Protein AF-A0A0M2GFV8-F1 (afdb_monomer)

Foldseek 3Di:
DDDDPVVVVVCVCPVVPNPDQPDPDDVVSVVVVVVVVVVVVVVVQVVQPFDADPNDTDGDDDDD

Solvent-accessible surface area (backbone atoms only — not comparable to full-atom values): 4024 Å² total; per-residue (Å²): 137,87,76,57,71,69,57,48,53,52,50,60,59,35,66,84,70,59,79,71,71,94,43,80,58,70,68,59,32,48,53,50,50,51,55,52,50,50,55,53,49,52,56,50,38,46,75,57,48,45,45,75,56,98,89,42,82,44,65,58,78,82,81,129

Sequence (64 aa):
RWRPPVERAVAWLVHHGNRRLRYRGTLKNDTWLHTRAAALNIRRLINLGLTRIDGAWHLAPATP

Structure (mmCIF, N/CA/C/O backbone):
data_AF-A0A0M2GFV8-F1
#
_entry.id   AF-A0A0M2GFV8-F1
#
loop_
_atom_site.group_PDB
_atom_site.id
_atom_site.type_symbol
_atom_site.label_atom_id
_atom_site.label_alt_id
_atom_site.label_comp_id
_atom_site.label_asym_id
_atom_site.label_entity_id
_atom_site.label_seq_id
_atom_site.pdbx_PDB_ins_code
_atom_site.Cartn_x
_atom_site.Cartn_y
_atom_site.Cartn_z
_atom_site.occupancy
_atom_site.B_iso_or_equiv
_atom_site.auth_seq_id
_atom_site.auth_comp_id
_atom_site.auth_asym_id
_atom_site.auth_atom_id
_atom_site.pdbx_PDB_model_num
ATOM 1 N N . ARG A 1 1 ? 6.613 13.047 30.830 1.00 84.44 1 ARG A N 1
ATOM 2 C CA . ARG A 1 1 ? 6.184 11.639 30.611 1.00 84.44 1 ARG A CA 1
ATOM 3 C C . ARG A 1 1 ? 6.260 11.331 29.115 1.00 84.44 1 ARG A C 1
ATOM 5 O O . ARG A 1 1 ? 5.706 12.105 28.348 1.00 84.44 1 ARG A O 1
ATOM 12 N N . TRP A 1 2 ? 6.960 10.269 28.700 1.00 87.69 2 TRP A N 1
ATOM 13 C CA . TRP A 1 2 ? 7.089 9.870 27.285 1.00 87.69 2 TRP A CA 1
ATOM 14 C C . TRP A 1 2 ? 5.911 9.001 26.822 1.00 87.69 2 TRP A C 1
ATOM 16 O O . TRP A 1 2 ? 5.391 8.214 27.611 1.00 87.69 2 TRP A O 1
ATOM 26 N N . ARG A 1 3 ? 5.512 9.129 25.546 1.00 88.00 3 ARG A N 1
ATOM 27 C CA . ARG A 1 3 ? 4.551 8.218 24.900 1.00 88.00 3 ARG A CA 1
ATOM 28 C C . ARG A 1 3 ? 5.281 7.045 24.230 1.00 88.00 3 ARG A C 1
ATOM 30 O O . ARG A 1 3 ? 6.209 7.300 23.448 1.00 88.00 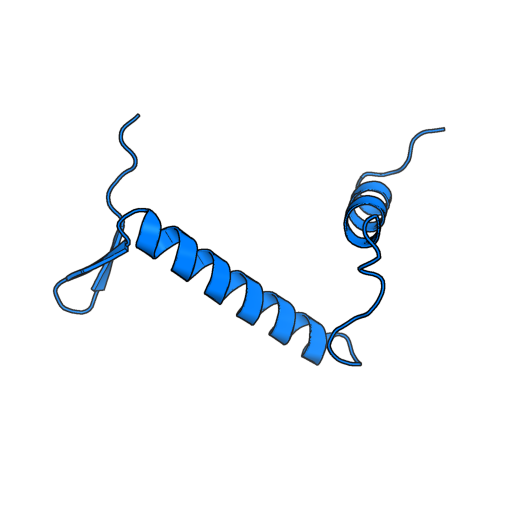3 ARG A O 1
ATOM 37 N N . PRO A 1 4 ? 4.854 5.792 24.470 1.00 96.81 4 PRO A N 1
ATOM 38 C CA . PRO A 1 4 ? 5.344 4.624 23.748 1.00 96.81 4 PRO A CA 1
ATOM 39 C C . PRO A 1 4 ? 5.253 4.788 22.217 1.00 96.81 4 PRO A C 1
ATOM 41 O O . PRO A 1 4 ? 4.399 5.534 21.726 1.00 96.81 4 PRO A O 1
ATOM 44 N N . PRO A 1 5 ? 6.098 4.090 21.434 1.00 96.25 5 PRO A N 1
ATOM 45 C CA . PRO A 1 5 ? 6.101 4.187 19.971 1.00 96.25 5 PRO A CA 1
ATOM 46 C C . PRO A 1 5 ? 4.732 3.936 19.325 1.00 96.25 5 PRO A C 1
ATOM 48 O O . PRO A 1 5 ? 4.348 4.678 18.424 1.00 96.25 5 PRO A O 1
ATOM 51 N N . VAL A 1 6 ? 3.968 2.957 19.827 1.00 94.62 6 VAL A N 1
ATOM 52 C CA . VAL A 1 6 ? 2.626 2.638 19.309 1.00 94.62 6 VAL A CA 1
ATOM 53 C C . VAL A 1 6 ? 1.650 3.803 19.485 1.00 94.62 6 VAL A C 1
ATOM 55 O O . VAL A 1 6 ? 0.943 4.168 18.551 1.00 94.62 6 VAL A O 1
ATOM 58 N N . GLU A 1 7 ? 1.666 4.469 20.641 1.00 94.81 7 GLU A N 1
ATOM 59 C CA . GLU A 1 7 ? 0.798 5.621 20.894 1.00 94.81 7 GLU A CA 1
ATOM 60 C C . GLU A 1 7 ? 1.182 6.824 20.032 1.00 94.81 7 GLU A C 1
ATOM 62 O O . GLU A 1 7 ? 0.305 7.567 19.593 1.00 94.81 7 GLU A O 1
ATOM 67 N N . ARG A 1 8 ? 2.480 7.015 19.759 1.00 94.50 8 ARG A N 1
ATOM 68 C CA . ARG A 1 8 ? 2.947 8.044 18.816 1.00 94.50 8 ARG A CA 1
ATOM 69 C C . ARG A 1 8 ? 2.504 7.746 17.390 1.00 94.50 8 ARG A C 1
ATOM 71 O O . ARG A 1 8 ? 2.043 8.662 16.718 1.00 94.50 8 ARG A O 1
ATOM 78 N N . ALA A 1 9 ? 2.606 6.494 16.949 1.00 90.31 9 ALA A N 1
ATOM 79 C CA . ALA A 1 9 ? 2.150 6.087 15.624 1.00 90.31 9 ALA A CA 1
ATOM 80 C C . ALA A 1 9 ? 0.641 6.325 15.455 1.00 90.31 9 ALA A C 1
ATOM 82 O O . ALA A 1 9 ? 0.224 6.925 14.465 1.00 90.31 9 ALA A O 1
ATOM 83 N N . VAL A 1 10 ? -0.171 5.948 16.451 1.00 88.06 10 VAL A N 1
ATOM 84 C CA . VAL A 1 10 ? -1.617 6.222 16.443 1.00 88.06 10 VAL A CA 1
ATOM 85 C C . VAL A 1 10 ? -1.892 7.727 16.458 1.00 88.06 10 VAL A C 1
ATOM 87 O O . VAL A 1 10 ? -2.703 8.196 15.663 1.00 88.06 10 VAL A O 1
ATOM 90 N N . ALA A 1 11 ? -1.205 8.500 17.308 1.00 91.25 11 ALA A N 1
ATOM 91 C CA . ALA A 1 11 ? -1.369 9.953 17.374 1.00 91.25 11 ALA A CA 1
ATOM 92 C C . ALA A 1 11 ? -1.037 10.638 16.039 1.00 91.25 11 ALA A C 1
ATOM 94 O O . ALA A 1 11 ? -1.780 11.516 15.605 1.00 91.25 11 ALA A O 1
ATOM 95 N N . TRP A 1 12 ? 0.036 10.207 15.374 1.00 92.31 12 TRP A N 1
ATOM 96 C CA . TRP A 1 12 ? 0.421 10.704 14.055 1.00 92.31 12 TRP A CA 1
ATOM 97 C C . TRP A 1 12 ? -0.625 10.355 12.994 1.00 92.31 12 TRP A C 1
ATOM 99 O O . TRP A 1 12 ? -1.043 11.231 12.238 1.00 92.31 12 TRP A O 1
ATOM 109 N N . LEU A 1 13 ? -1.122 9.113 13.000 1.00 87.06 13 LEU A N 1
ATOM 110 C CA . LEU A 1 13 ? -2.167 8.670 12.078 1.00 87.06 13 LEU A CA 1
ATOM 111 C C . LEU A 1 13 ? -3.413 9.561 12.179 1.00 87.06 13 LEU A C 1
ATOM 113 O O . LEU A 1 13 ? -3.955 9.958 11.153 1.00 87.06 13 LEU A O 1
ATOM 117 N N . VAL A 1 14 ? -3.852 9.900 13.398 1.00 91.62 14 VAL A N 1
ATOM 118 C CA . VAL A 1 14 ? -5.099 10.654 13.629 1.00 91.62 14 VAL A CA 1
ATOM 119 C C . VAL A 1 14 ? -4.933 12.181 13.650 1.00 91.62 14 VAL A C 1
ATOM 121 O O . VAL A 1 14 ? -5.944 12.886 13.741 1.00 91.62 14 VAL A O 1
ATOM 124 N N . HIS A 1 15 ? -3.699 12.697 13.570 1.00 91.00 15 HIS A N 1
ATOM 125 C CA . HIS A 1 15 ? -3.354 14.117 13.756 1.00 91.00 15 HIS A CA 1
ATOM 126 C C . HIS A 1 15 ? -4.139 15.065 12.830 1.00 91.00 15 HIS A C 1
ATOM 128 O O . HIS A 1 15 ? -4.597 16.113 13.272 1.00 91.00 15 HIS A O 1
ATOM 134 N N . HIS A 1 16 ? -4.380 14.670 11.576 1.00 89.44 16 HIS A N 1
ATOM 135 C CA . HIS A 1 16 ? -5.088 15.484 10.573 1.00 89.44 16 HIS A CA 1
ATOM 136 C C . HIS A 1 16 ? -6.555 15.071 10.352 1.00 89.44 16 HIS A C 1
ATOM 138 O O . HIS A 1 16 ? -7.075 15.165 9.246 1.00 89.44 16 HIS A O 1
ATOM 144 N N . GLY A 1 17 ? -7.238 14.571 11.387 1.00 85.88 17 GLY A N 1
ATOM 145 C CA . GLY A 1 17 ? -8.666 14.228 11.297 1.00 85.88 17 GLY A CA 1
ATOM 146 C C . GLY A 1 17 ? -8.968 12.846 10.701 1.00 85.88 17 GLY A C 1
ATOM 147 O O . GLY A 1 17 ? -10.135 12.483 10.554 1.00 85.88 17 GLY A O 1
ATOM 148 N N . ASN A 1 18 ? -7.943 12.026 10.451 1.00 86.56 18 ASN A N 1
ATOM 149 C CA . ASN A 1 18 ? -8.047 10.633 9.991 1.00 86.56 18 ASN A CA 1
ATOM 150 C C . ASN A 1 18 ? -8.523 9.679 11.108 1.00 86.56 18 ASN A C 1
ATOM 152 O O . ASN A 1 18 ? -7.872 8.694 11.447 1.00 86.56 18 ASN A O 1
ATOM 156 N N . ARG A 1 19 ? -9.669 9.984 11.722 1.00 88.56 19 ARG A N 1
ATOM 157 C CA . ARG A 1 19 ? -10.263 9.212 12.831 1.00 88.56 19 ARG A CA 1
ATOM 158 C C . ARG A 1 19 ? -11.346 8.237 12.375 1.00 88.56 19 ARG A C 1
ATOM 160 O O . ARG A 1 19 ? -11.927 7.533 13.194 1.00 88.56 19 ARG A O 1
ATOM 167 N N . ARG A 1 20 ? -11.665 8.227 11.080 1.00 89.31 20 ARG A N 1
ATOM 168 C CA . ARG A 1 20 ? -12.734 7.408 10.506 1.00 89.31 20 ARG A CA 1
ATOM 169 C C . ARG A 1 20 ? -12.132 6.346 9.604 1.00 89.31 20 ARG A C 1
ATOM 171 O O . ARG A 1 20 ? -11.360 6.655 8.703 1.00 89.31 20 ARG A O 1
ATOM 178 N N . LEU A 1 21 ? -12.532 5.104 9.840 1.00 88.38 21 LEU A N 1
ATOM 179 C CA . LEU A 1 21 ? -12.236 3.996 8.945 1.00 88.38 21 LEU A CA 1
ATOM 180 C C . LEU A 1 21 ? -13.151 4.056 7.721 1.00 88.38 21 LEU A C 1
ATOM 182 O O . LEU A 1 21 ? -14.310 4.472 7.819 1.00 88.38 21 LEU A O 1
ATOM 186 N N . ARG A 1 22 ? -12.633 3.627 6.567 1.00 91.81 22 ARG A N 1
ATOM 187 C CA . ARG A 1 22 ? -13.410 3.581 5.320 1.00 91.81 22 ARG A CA 1
ATOM 188 C C . ARG A 1 22 ? -14.504 2.517 5.385 1.00 91.81 22 ARG A C 1
ATOM 190 O O . ARG A 1 22 ? -15.593 2.740 4.863 1.00 91.81 22 ARG A O 1
ATOM 197 N N . TYR A 1 23 ? -14.216 1.393 6.043 1.00 95.38 23 TYR A N 1
ATOM 198 C CA . TYR A 1 23 ? -15.135 0.273 6.231 1.00 95.38 23 TYR A CA 1
ATOM 199 C 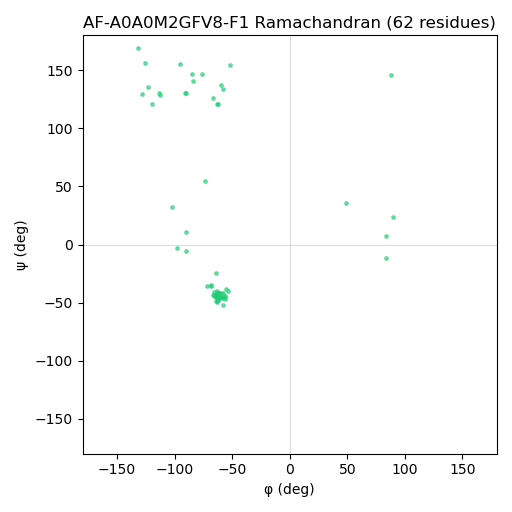C . TYR A 1 23 ? -15.286 -0.082 7.712 1.00 95.38 23 TYR A C 1
ATOM 201 O O . TYR A 1 23 ? -14.402 0.182 8.526 1.00 95.38 23 TYR A O 1
ATOM 209 N N . ARG A 1 24 ? -16.418 -0.708 8.056 1.00 93.75 24 ARG A N 1
ATOM 210 C CA . ARG A 1 24 ? -16.636 -1.310 9.378 1.00 93.75 24 ARG A CA 1
ATOM 211 C C . ARG A 1 24 ? -16.035 -2.716 9.425 1.00 93.75 24 ARG A C 1
ATOM 213 O O . ARG A 1 24 ? -16.191 -3.483 8.474 1.00 93.75 24 ARG A O 1
ATOM 220 N N . GLY A 1 25 ? -15.431 -3.052 10.561 1.00 95.38 25 GLY A N 1
ATOM 221 C CA . GLY A 1 25 ? -14.767 -4.334 10.793 1.00 95.38 25 GLY A CA 1
ATOM 222 C C . GLY A 1 25 ? -13.300 -4.324 10.363 1.00 95.38 25 GLY A C 1
ATOM 223 O O . GLY A 1 25 ? -12.923 -3.664 9.394 1.00 95.38 25 GLY A O 1
ATOM 224 N N . THR A 1 26 ? -12.476 -5.064 11.103 1.00 94.88 26 THR A N 1
ATOM 225 C CA . THR A 1 26 ? -11.018 -5.107 10.922 1.00 94.88 26 THR A CA 1
ATOM 226 C C . THR A 1 26 ? -10.643 -5.660 9.554 1.00 94.88 26 THR A C 1
ATOM 228 O O . THR A 1 26 ? -9.933 -4.987 8.820 1.00 94.88 26 THR A O 1
ATOM 231 N N . LEU A 1 27 ? -11.208 -6.806 9.161 1.00 97.50 27 LEU A N 1
ATOM 232 C CA . LEU A 1 27 ? -10.884 -7.479 7.900 1.00 97.50 27 LEU A CA 1
ATOM 233 C C . LEU A 1 27 ? -11.128 -6.588 6.673 1.00 97.50 27 LEU A C 1
ATOM 235 O O . LEU A 1 27 ? -10.232 -6.376 5.866 1.00 97.50 27 LEU A O 1
ATOM 239 N N . LYS A 1 28 ? -12.329 -6.007 6.552 1.00 96.88 28 LYS A N 1
ATOM 240 C CA . LYS A 1 28 ? -12.681 -5.159 5.400 1.00 96.88 28 LYS A CA 1
ATOM 241 C C . LYS A 1 28 ? -11.811 -3.906 5.323 1.00 96.88 28 LYS A C 1
ATOM 243 O O . LYS A 1 28 ? -11.424 -3.486 4.234 1.00 96.88 28 LYS A O 1
ATOM 248 N N . ASN A 1 29 ? -11.524 -3.289 6.469 1.00 94.50 29 ASN A N 1
ATOM 249 C CA . ASN A 1 29 ? -10.689 -2.097 6.504 1.00 94.50 29 ASN A CA 1
ATOM 250 C C . ASN A 1 29 ? -9.211 -2.417 6.230 1.00 94.50 29 ASN A C 1
ATOM 252 O O . ASN A 1 29 ? -8.540 -1.631 5.564 1.00 94.50 29 ASN A O 1
ATOM 256 N N . ASP A 1 30 ? -8.725 -3.564 6.700 1.00 94.81 30 ASP A N 1
ATOM 257 C CA . ASP A 1 30 ? -7.372 -4.048 6.441 1.00 94.81 30 ASP A CA 1
ATOM 258 C C . ASP A 1 30 ? -7.151 -4.328 4.950 1.00 94.81 30 ASP A C 1
ATOM 260 O O . ASP A 1 30 ? -6.220 -3.783 4.354 1.00 94.81 30 ASP A O 1
ATOM 264 N N . THR A 1 31 ? -8.071 -5.056 4.305 1.00 97.44 31 THR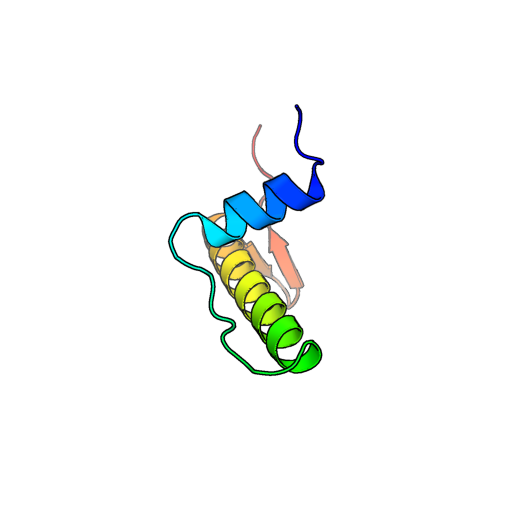 A N 1
ATOM 265 C CA . THR A 1 31 ? -8.026 -5.282 2.852 1.00 97.44 31 THR A CA 1
ATOM 266 C C . THR A 1 31 ? -8.002 -3.958 2.088 1.00 97.44 31 THR A C 1
ATOM 268 O O . THR A 1 31 ? -7.177 -3.771 1.197 1.00 97.44 31 THR A O 1
ATOM 271 N N . TRP A 1 32 ? -8.853 -2.998 2.467 1.00 96.06 32 TRP A N 1
ATOM 272 C CA . TRP A 1 32 ? -8.870 -1.677 1.837 1.00 96.06 32 TRP A CA 1
ATOM 273 C C . TRP A 1 32 ? -7.538 -0.938 1.951 1.00 96.06 32 TRP A C 1
ATOM 275 O O . TRP A 1 32 ? -7.073 -0.363 0.962 1.00 96.06 32 TRP A O 1
ATOM 285 N N . LEU A 1 33 ? -6.932 -0.943 3.140 1.00 93.94 33 LEU A N 1
ATOM 286 C CA . LEU A 1 33 ? -5.664 -0.265 3.374 1.00 93.94 33 LEU A CA 1
ATOM 287 C C . LEU A 1 33 ? -4.554 -0.892 2.525 1.00 93.94 33 LEU A C 1
ATOM 289 O O . LEU A 1 33 ? -3.821 -0.158 1.861 1.00 93.94 33 LEU A O 1
ATOM 293 N N . HIS A 1 34 ? -4.484 -2.225 2.477 1.00 96.19 34 HIS A N 1
ATOM 294 C CA . HIS A 1 34 ? -3.514 -2.955 1.660 1.00 96.19 34 HIS A CA 1
ATOM 295 C C . HIS A 1 34 ? -3.694 -2.682 0.166 1.00 96.19 34 HIS A C 1
ATOM 297 O O . HIS A 1 34 ? -2.726 -2.336 -0.511 1.00 96.19 34 HIS A O 1
ATOM 303 N N . THR A 1 35 ? -4.923 -2.745 -0.357 1.00 97.50 35 THR A N 1
ATOM 304 C CA . THR A 1 35 ? -5.192 -2.421 -1.767 1.00 97.50 35 THR A CA 1
ATOM 305 C C . THR A 1 35 ? -4.818 -0.973 -2.086 1.00 97.50 35 THR A C 1
ATOM 307 O O . THR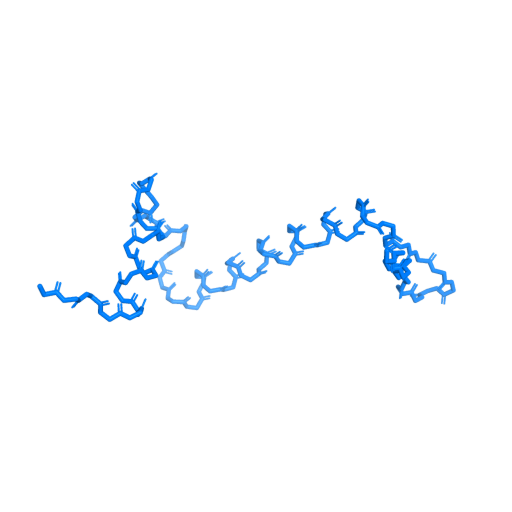 A 1 35 ? -4.205 -0.695 -3.120 1.00 97.50 35 THR A O 1
ATOM 310 N N . ARG A 1 36 ? -5.140 -0.030 -1.191 1.00 95.56 36 ARG A N 1
ATOM 311 C CA . ARG A 1 36 ? -4.798 1.384 -1.378 1.00 95.56 36 ARG A CA 1
ATOM 312 C C . ARG A 1 36 ? -3.285 1.606 -1.363 1.00 95.56 36 ARG A C 1
ATOM 314 O O . ARG A 1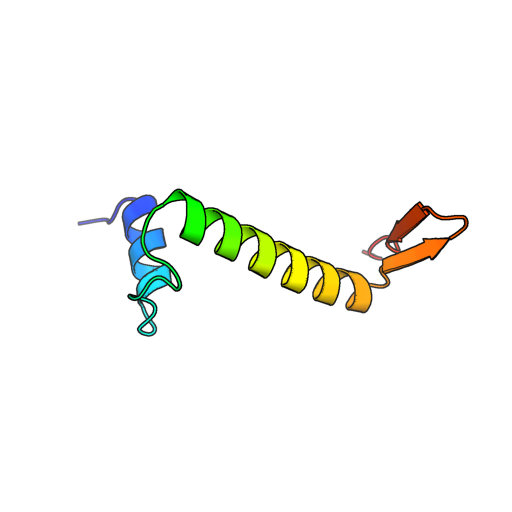 36 ? -2.786 2.329 -2.226 1.00 95.56 36 ARG A O 1
ATOM 321 N N . ALA A 1 37 ? -2.573 0.994 -0.419 1.00 96.81 37 ALA A N 1
ATOM 322 C CA . ALA A 1 37 ? -1.120 1.066 -0.317 1.00 96.81 37 ALA A CA 1
ATOM 323 C C . ALA A 1 37 ? -0.439 0.449 -1.547 1.00 96.81 37 ALA A C 1
ATOM 325 O O . ALA A 1 37 ? 0.435 1.085 -2.131 1.00 96.81 37 ALA A O 1
ATOM 326 N N . ALA A 1 38 ? -0.894 -0.721 -2.006 1.00 97.62 38 ALA A N 1
ATOM 327 C CA . ALA A 1 38 ? -0.388 -1.369 -3.215 1.00 97.62 38 ALA A CA 1
ATOM 328 C C . ALA A 1 38 ? -0.549 -0.476 -4.454 1.00 97.62 38 ALA A C 1
ATOM 330 O O . ALA A 1 38 ? 0.410 -0.275 -5.195 1.00 97.62 38 ALA A O 1
ATOM 331 N N . ALA A 1 39 ? -1.723 0.136 -4.644 1.00 97.56 39 ALA A N 1
ATOM 332 C CA . ALA A 1 3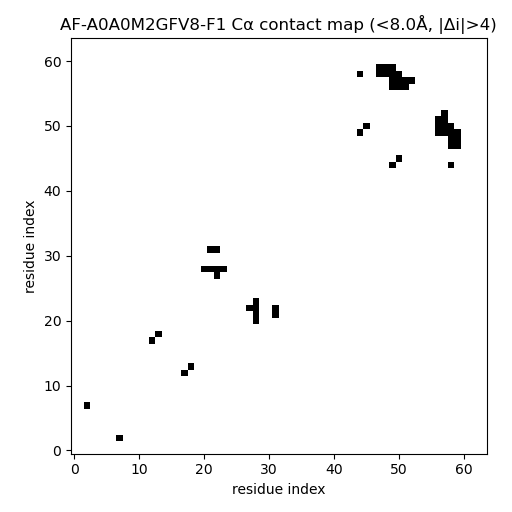9 ? -1.960 1.044 -5.766 1.00 97.56 39 ALA A CA 1
ATOM 333 C C . ALA A 1 39 ? -1.051 2.288 -5.723 1.00 97.56 39 ALA A C 1
ATOM 335 O O . ALA A 1 39 ? -0.520 2.711 -6.751 1.00 97.56 39 ALA A O 1
ATOM 336 N N . LEU A 1 40 ? -0.847 2.876 -4.537 1.00 97.62 40 LEU A N 1
ATOM 337 C CA . LEU A 1 40 ? 0.069 4.008 -4.363 1.00 97.62 40 LEU A CA 1
ATOM 338 C C . LEU A 1 40 ? 1.527 3.608 -4.613 1.00 97.62 40 LEU A C 1
ATOM 340 O O . LEU A 1 40 ? 2.252 4.359 -5.267 1.00 97.62 40 LEU A O 1
ATOM 344 N N . ASN A 1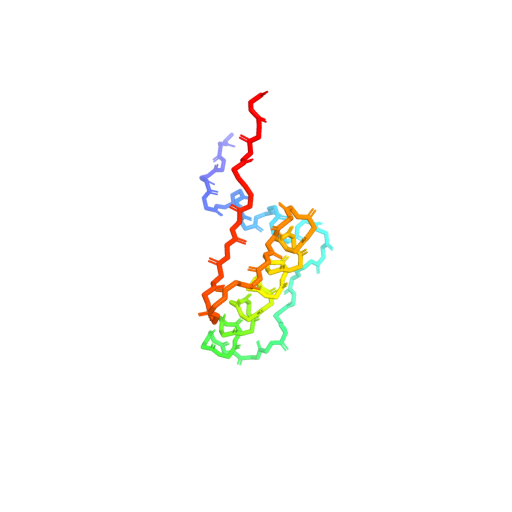 41 ? 1.932 2.430 -4.138 1.00 96.44 41 ASN A N 1
ATOM 345 C CA . ASN A 1 41 ? 3.260 1.881 -4.376 1.00 96.44 41 ASN A CA 1
ATOM 346 C C . ASN A 1 41 ? 3.487 1.642 -5.869 1.00 96.44 41 ASN A C 1
ATOM 348 O O . ASN A 1 41 ? 4.479 2.131 -6.390 1.00 96.44 41 ASN A O 1
ATOM 352 N N . ILE A 1 42 ? 2.554 1.007 -6.584 1.00 95.50 42 ILE A N 1
ATOM 353 C CA . ILE A 1 42 ? 2.654 0.805 -8.040 1.00 95.50 42 ILE A CA 1
ATOM 354 C C . ILE A 1 42 ? 2.761 2.145 -8.768 1.00 95.50 42 ILE A C 1
ATOM 356 O O . ILE A 1 42 ? 3.639 2.308 -9.609 1.00 95.50 42 ILE A O 1
ATOM 360 N N . ARG A 1 43 ? 1.936 3.138 -8.409 1.00 96.62 43 ARG A N 1
ATOM 361 C CA . ARG A 1 43 ? 2.032 4.480 -9.005 1.00 96.62 43 ARG A CA 1
ATOM 362 C C . ARG A 1 43 ? 3.416 5.097 -8.797 1.00 96.62 43 ARG A C 1
ATOM 364 O O . ARG A 1 43 ? 3.963 5.703 -9.712 1.00 96.62 43 ARG A O 1
ATOM 371 N N . ARG A 1 44 ? 3.987 4.941 -7.601 1.00 95.12 44 ARG A N 1
ATOM 372 C CA . ARG A 1 44 ? 5.347 5.404 -7.312 1.00 95.12 44 ARG A CA 1
ATOM 373 C C . ARG A 1 44 ? 6.392 4.619 -8.100 1.00 95.12 44 ARG A C 1
ATOM 375 O O . ARG A 1 44 ? 7.294 5.237 -8.641 1.00 95.12 44 ARG A O 1
ATOM 382 N N . LEU A 1 45 ? 6.270 3.299 -8.180 1.00 94.94 45 LEU A N 1
ATOM 383 C CA . LEU A 1 45 ? 7.202 2.447 -8.913 1.00 94.94 45 LEU A CA 1
ATOM 384 C C . LEU A 1 45 ? 7.202 2.774 -10.410 1.00 94.94 45 LEU A C 1
ATOM 386 O O . LEU A 1 45 ? 8.275 2.900 -10.981 1.00 94.94 45 LEU A O 1
ATOM 390 N N . ILE A 1 46 ? 6.038 3.008 -11.024 1.00 94.50 46 ILE A N 1
ATOM 391 C CA . ILE A 1 46 ? 5.936 3.473 -12.420 1.00 94.50 46 ILE A CA 1
ATOM 392 C C . ILE A 1 46 ? 6.721 4.776 -12.613 1.00 94.50 46 ILE A C 1
ATOM 394 O O . ILE A 1 46 ? 7.537 4.869 -13.524 1.00 94.50 46 ILE A O 1
ATOM 398 N N . ASN A 1 47 ? 6.555 5.748 -11.712 1.00 93.69 47 ASN A N 1
ATOM 399 C CA . ASN A 1 47 ? 7.321 6.999 -11.763 1.00 93.69 47 ASN A CA 1
ATOM 400 C C . ASN A 1 47 ? 8.834 6.794 -11.558 1.00 93.69 47 ASN A C 1
ATOM 402 O O . ASN A 1 47 ? 9.620 7.629 -11.989 1.00 93.69 47 ASN A O 1
ATOM 406 N N . LEU A 1 48 ? 9.237 5.707 -10.895 1.00 93.12 48 LEU A N 1
ATOM 407 C CA . LEU A 1 48 ? 10.635 5.313 -10.698 1.00 93.12 48 LEU A CA 1
ATOM 408 C C . LEU A 1 48 ? 11.163 4.396 -11.817 1.00 93.12 48 LEU A C 1
ATOM 410 O O . LEU A 1 48 ? 12.247 3.838 -11.684 1.00 93.12 48 LEU A O 1
ATOM 414 N N . GLY A 1 49 ? 10.421 4.230 -12.915 1.00 93.44 49 GLY A N 1
ATOM 415 C CA . GLY A 1 49 ? 10.864 3.441 -14.065 1.00 93.44 49 GLY A CA 1
ATOM 416 C C . GLY A 1 49 ? 10.493 1.960 -14.004 1.00 93.44 49 GLY A C 1
ATOM 417 O O . GLY A 1 49 ? 11.151 1.145 -14.647 1.00 93.44 49 GLY A O 1
ATOM 418 N N . LEU A 1 50 ? 9.454 1.586 -13.247 1.00 95.25 50 LEU A N 1
ATOM 419 C CA . LEU A 1 50 ? 8.863 0.251 -13.353 1.00 95.25 50 LEU A CA 1
ATOM 420 C C . LEU A 1 50 ? 8.303 0.049 -14.767 1.00 95.25 50 LEU A C 1
ATOM 422 O O . LEU A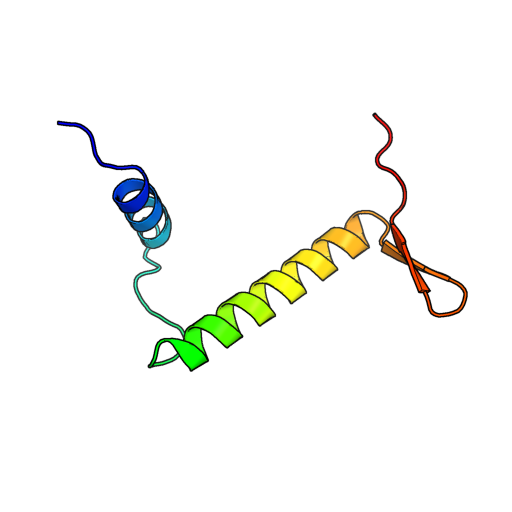 1 50 ? 7.408 0.777 -15.197 1.00 95.25 50 LEU A O 1
ATOM 426 N N . THR A 1 51 ? 8.800 -0.971 -15.456 1.00 94.69 51 THR A N 1
ATOM 427 C CA . THR A 1 51 ? 8.418 -1.355 -16.817 1.00 94.69 51 THR A CA 1
ATOM 428 C C . THR A 1 51 ? 8.142 -2.858 -16.907 1.00 94.69 51 THR A C 1
ATOM 430 O O . THR A 1 51 ? 8.411 -3.609 -15.963 1.00 94.69 51 THR A O 1
ATOM 433 N N . ARG A 1 52 ? 7.577 -3.311 -18.030 1.00 94.50 52 ARG A N 1
ATOM 434 C CA . ARG A 1 52 ? 7.293 -4.724 -18.300 1.00 94.50 52 ARG A CA 1
ATOM 435 C C . ARG A 1 52 ? 8.054 -5.186 -19.542 1.00 94.50 52 ARG A C 1
ATOM 437 O O . ARG A 1 52 ? 7.845 -4.631 -20.615 1.00 94.50 52 ARG A O 1
ATOM 444 N N . ILE A 1 53 ? 8.903 -6.200 -19.387 1.00 94.50 53 ILE A N 1
ATOM 445 C CA . ILE A 1 53 ? 9.742 -6.786 -20.447 1.00 94.50 53 ILE A CA 1
ATOM 446 C C . ILE A 1 53 ? 9.494 -8.295 -20.426 1.00 94.50 53 ILE A C 1
ATOM 448 O O . ILE A 1 53 ? 9.484 -8.891 -19.353 1.00 94.50 53 ILE A O 1
ATOM 452 N N . ASP A 1 54 ? 9.192 -8.892 -21.581 1.00 94.25 54 ASP A N 1
ATOM 453 C CA . ASP A 1 54 ? 8.952 -10.340 -21.736 1.00 94.25 54 ASP A CA 1
ATOM 454 C C . ASP A 1 54 ? 7.966 -10.941 -20.716 1.00 94.25 54 ASP A C 1
ATOM 456 O O . ASP A 1 54 ? 8.093 -12.066 -20.240 1.00 94.25 54 ASP A O 1
ATOM 460 N N . GLY A 1 55 ? 6.950 -10.158 -20.345 1.00 94.56 55 GLY A N 1
ATOM 461 C CA . GLY A 1 55 ? 5.927 -10.560 -19.382 1.00 94.56 55 GLY A CA 1
ATOM 462 C C . GLY A 1 55 ? 6.304 -10.370 -17.908 1.00 94.56 55 GLY A C 1
ATOM 463 O O . GLY A 1 55 ? 5.388 -10.396 -17.079 1.00 94.56 55 GLY A O 1
ATOM 464 N N . ALA A 1 56 ? 7.571 -10.091 -17.592 1.00 94.75 56 ALA A N 1
ATOM 465 C CA . ALA A 1 56 ? 8.089 -9.834 -16.250 1.00 94.75 56 ALA A CA 1
ATOM 466 C C . ALA A 1 56 ? 8.149 -8.331 -15.918 1.00 94.75 56 ALA A C 1
ATOM 468 O O . ALA A 1 56 ? 8.216 -7.476 -16.801 1.00 94.75 56 ALA A O 1
ATOM 469 N N . TRP A 1 57 ? 8.110 -8.001 -14.626 1.00 94.69 57 TRP A N 1
ATOM 470 C CA . TRP A 1 57 ? 8.248 -6.628 -14.134 1.00 94.69 57 TRP A CA 1
ATOM 471 C C . TRP A 1 57 ? 9.715 -6.304 -13.851 1.00 94.69 57 TRP A C 1
ATOM 473 O O . TRP A 1 57 ? 10.380 -7.042 -13.127 1.00 94.69 57 TRP A O 1
ATOM 483 N N . HIS A 1 58 ? 10.192 -5.175 -14.370 1.00 95.12 58 HIS A N 1
ATOM 484 C CA . HIS A 1 58 ? 11.556 -4.683 -14.182 1.00 95.12 58 HIS A CA 1
ATOM 485 C C . HIS A 1 58 ? 11.521 -3.280 -13.586 1.00 95.12 58 HIS A C 1
ATOM 487 O O . HIS A 1 58 ? 10.757 -2.435 -14.042 1.00 95.12 58 HIS A O 1
ATOM 493 N N . LEU A 1 59 ? 12.360 -3.019 -12.585 1.00 93.50 59 LEU A N 1
ATOM 494 C CA . LEU A 1 59 ? 12.574 -1.686 -12.026 1.00 93.50 59 LEU A CA 1
ATOM 495 C C . LEU A 1 59 ? 14.009 -1.266 -12.337 1.00 93.50 59 LEU A C 1
ATOM 497 O O . LEU A 1 59 ? 14.934 -2.039 -12.081 1.00 93.50 59 LEU A O 1
ATOM 501 N N . ALA A 1 60 ? 14.194 -0.065 -12.884 1.00 85.19 60 ALA A N 1
ATOM 502 C CA . ALA A 1 60 ? 15.532 0.478 -13.080 1.00 85.19 60 ALA A CA 1
ATOM 503 C C . ALA A 1 60 ? 16.262 0.558 -11.723 1.00 85.19 60 ALA A C 1
ATOM 505 O O . ALA A 1 60 ? 15.658 0.999 -10.737 1.00 85.19 60 ALA A O 1
ATOM 506 N N . PRO A 1 61 ? 17.532 0.123 -11.630 1.00 82.12 61 PRO A N 1
ATOM 507 C CA . PRO A 1 61 ? 18.294 0.292 -10.403 1.00 82.12 61 PRO A CA 1
ATOM 508 C C . PRO A 1 61 ? 18.396 1.786 -10.089 1.00 82.12 61 PRO A C 1
ATOM 510 O O . PRO A 1 61 ? 18.622 2.602 -10.981 1.00 82.12 61 PRO A O 1
ATOM 513 N N . ALA A 1 62 ? 18.215 2.147 -8.820 1.00 77.38 62 ALA A N 1
ATOM 514 C CA . ALA A 1 62 ? 18.461 3.514 -8.393 1.00 77.38 62 ALA A CA 1
ATOM 515 C C . ALA A 1 62 ? 19.951 3.817 -8.594 1.00 77.38 62 ALA A C 1
ATOM 517 O O . ALA A 1 62 ? 20.798 3.116 -8.037 1.00 77.38 62 ALA A O 1
ATOM 518 N N . THR A 1 63 ? 20.270 4.827 -9.400 1.00 78.50 63 THR A N 1
ATOM 519 C CA . THR A 1 63 ? 21.635 5.349 -9.480 1.00 78.50 63 THR A CA 1
ATOM 520 C C . THR A 1 63 ? 21.970 6.000 -8.129 1.00 78.50 63 THR A C 1
ATOM 522 O O . THR A 1 63 ? 21.155 6.806 -7.669 1.00 78.50 63 THR A O 1
ATOM 525 N N . PRO A 1 64 ? 23.080 5.624 -7.465 1.00 70.69 64 PRO A N 1
ATOM 526 C CA . PRO A 1 64 ? 23.518 6.271 -6.231 1.00 70.69 64 PRO A CA 1
ATOM 527 C C . PRO A 1 64 ? 23.871 7.749 -6.425 1.00 70.69 64 PRO A C 1
ATOM 529 O O . PRO A 1 64 ? 24.2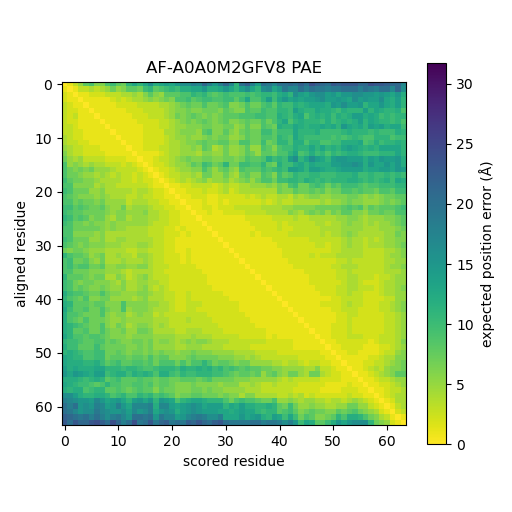82 8.121 -7.550 1.00 70.69 64 PRO A O 1
#

InterPro domains:
  IPR025668 Transposase DDE domain [PF13751] (1-46)

Secondary structure (DSSP, 8-state):
-PPPHHHHHHHHHHTTS----SSSSHHHHHHHHHHHHHHHHHHHHHHTTEEEETTEEEEPPPP-

Radius of gyration: 17.45 Å; Cα contacts (8 Å, |Δi|>4): 27; chains: 1; bounding box: 40×26×52 Å

Mean predicted aligned error: 6.07 Å

pLDDT: mean 92.36, std 5.26, range [70.69, 97.62]

Organism: NCBI:txid284040